Protein AF-A0A520SZK6-F1 (afdb_monomer)

pLDDT: mean 79.91, std 22.03, range [20.02, 98.0]

Sequence (153 aa):
MKFLLQLLLLSTLLAHAEISFNRDIDQASYGLIQDLKQRGLLDDTLVVWSGEFGRTTYCQGALTATNYGRDHHPRCFTAWMAGAGSQPGITYGATDEFGYNVTENPVHVRDFHATLLHQLGINHEKFTFKHQGLDQRLTGVEEAHVIHDILKS

Secondary structure (DSSP, 8-state):
----SS---SSS-SSS------HHHHHHHHHHHHHHHHTT-GGG--EEEE-SSEE-SS-SS--BTTB----EETT---EEEESTTBPTT----EE-TTS-SEEES---HHHHHHHHHHHTT--TTT-EEEETTEEEETT-SS-----GGGB--

Mean predicted aligned error: 8.75 Å

Structure (mmCIF, N/CA/C/O backbone):
data_AF-A0A520SZK6-F1
#
_entry.id   AF-A0A520SZK6-F1
#
loop_
_atom_site.group_PDB
_atom_site.id
_atom_site.type_symbol
_atom_site.label_atom_id
_atom_site.label_alt_id
_atom_site.label_comp_id
_atom_site.label_asym_id
_atom_site.label_entity_id
_atom_site.label_seq_id
_atom_site.pdbx_PDB_ins_code
_atom_site.Cartn_x
_atom_site.Cartn_y
_atom_site.Cartn_z
_atom_site.occupancy
_atom_site.B_iso_or_equiv
_atom_site.auth_seq_id
_atom_site.auth_comp_id
_atom_site.auth_asym_id
_atom_site.auth_atom_id
_atom_site.pdbx_PDB_model_num
ATOM 1 N N . MET A 1 1 ? -2.834 -23.420 7.084 1.00 25.41 1 MET A N 1
ATOM 2 C CA . MET A 1 1 ? -2.345 -22.029 7.156 1.00 25.41 1 MET A CA 1
ATOM 3 C C . MET A 1 1 ? -1.577 -21.756 5.864 1.00 25.41 1 MET A C 1
ATOM 5 O O . MET A 1 1 ? -0.452 -22.215 5.738 1.00 25.41 1 MET A O 1
ATOM 9 N N . LYS A 1 2 ? -2.241 -21.180 4.853 1.00 20.02 2 LYS A N 1
ATOM 10 C CA . LYS A 1 2 ? -1.671 -20.873 3.530 1.00 20.02 2 LYS A CA 1
ATOM 11 C C . LYS A 1 2 ? -1.610 -19.349 3.417 1.00 20.02 2 LYS A C 1
ATOM 13 O O . LYS A 1 2 ? -2.647 -18.701 3.479 1.00 20.02 2 LYS A O 1
ATOM 18 N N . PHE A 1 3 ? -0.397 -18.813 3.359 1.00 26.83 3 PHE A N 1
ATOM 19 C CA . PHE A 1 3 ? -0.105 -17.414 3.064 1.00 26.83 3 PHE A CA 1
ATOM 20 C C . PHE A 1 3 ? 0.111 -17.297 1.550 1.00 26.83 3 PHE A C 1
ATOM 22 O O . PHE A 1 3 ? 0.863 -18.093 0.996 1.00 26.83 3 PHE A O 1
ATOM 29 N N . LEU A 1 4 ? -0.544 -16.343 0.890 1.00 25.83 4 LEU A N 1
ATOM 30 C CA . LEU A 1 4 ? -0.289 -15.989 -0.513 1.00 25.83 4 LEU A CA 1
ATOM 31 C C . LEU A 1 4 ? -0.576 -14.505 -0.837 1.00 25.83 4 LEU A C 1
ATOM 33 O O . LEU A 1 4 ? -1.296 -14.215 -1.778 1.00 25.83 4 LEU A O 1
ATOM 37 N N . LEU A 1 5 ? -0.070 -13.551 -0.044 1.00 26.36 5 LEU A N 1
ATOM 38 C CA . LEU A 1 5 ? 0.003 -12.152 -0.480 1.00 26.36 5 LEU A CA 1
ATOM 39 C C . LEU A 1 5 ? 1.376 -12.030 -1.105 1.00 26.36 5 LEU A C 1
ATOM 41 O O . LEU A 1 5 ? 2.322 -12.224 -0.351 1.00 26.36 5 LEU A O 1
ATOM 45 N N . GLN A 1 6 ? 1.453 -11.900 -2.437 1.00 28.86 6 GLN A N 1
ATOM 46 C CA . GLN A 1 6 ? 2.644 -12.128 -3.274 1.00 28.86 6 GLN A CA 1
ATOM 47 C C . GLN A 1 6 ? 3.973 -11.939 -2.532 1.00 28.86 6 GLN A C 1
ATOM 49 O O . GLN A 1 6 ? 4.611 -10.893 -2.559 1.00 28.86 6 GLN A O 1
ATOM 54 N N . LEU A 1 7 ? 4.383 -13.019 -1.875 1.00 29.97 7 LEU A N 1
ATOM 55 C CA . LEU A 1 7 ? 5.737 -13.272 -1.462 1.00 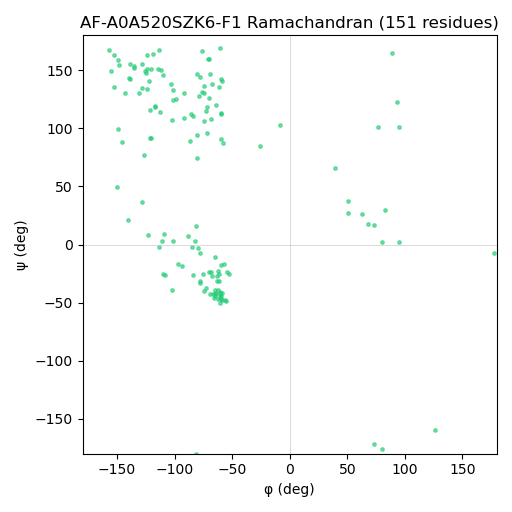29.97 7 LEU A CA 1
ATOM 56 C C . LEU A 1 7 ? 6.210 -14.273 -2.507 1.00 29.97 7 LEU A C 1
ATOM 58 O O . LEU A 1 7 ? 5.761 -15.422 -2.538 1.00 29.97 7 LEU A O 1
ATOM 62 N N . LEU A 1 8 ? 7.069 -13.817 -3.411 1.00 27.72 8 LEU A N 1
ATOM 63 C CA . LEU A 1 8 ? 7.980 -14.694 -4.133 1.00 27.72 8 LEU A CA 1
ATOM 64 C C . LEU A 1 8 ? 8.830 -15.418 -3.076 1.00 27.72 8 LEU A C 1
ATOM 66 O O . LEU A 1 8 ? 9.892 -14.944 -2.688 1.00 27.72 8 LEU A O 1
ATOM 70 N N . LEU A 1 9 ? 8.349 -16.549 -2.555 1.00 27.91 9 LEU A N 1
ATOM 71 C CA . LEU A 1 9 ? 9.152 -17.421 -1.707 1.00 27.91 9 LEU A CA 1
ATOM 72 C C . LEU A 1 9 ? 9.987 -18.338 -2.596 1.00 27.91 9 LEU A C 1
ATOM 74 O O . LEU A 1 9 ? 9.477 -19.240 -3.259 1.00 27.91 9 LEU A O 1
ATOM 78 N N . LEU A 1 10 ? 11.290 -18.065 -2.568 1.00 31.70 10 LEU A N 1
ATOM 79 C CA . LEU A 1 10 ? 12.394 -19.009 -2.710 1.00 31.70 10 LEU A CA 1
ATOM 80 C C . LEU A 1 10 ? 11.956 -20.490 -2.695 1.00 31.70 10 LEU A C 1
ATOM 82 O O . LEU A 1 10 ? 11.715 -21.063 -1.635 1.00 31.70 10 LEU A O 1
ATOM 86 N N . SER A 1 11 ? 11.907 -21.122 -3.870 1.00 27.62 11 SER A N 1
ATOM 87 C CA . SER A 1 11 ? 12.454 -22.479 -4.109 1.00 27.62 11 SER A CA 1
ATOM 88 C C . SER A 1 11 ? 12.211 -23.015 -5.527 1.00 27.62 11 SER A C 1
ATOM 90 O O . SER A 1 11 ? 12.803 -24.034 -5.871 1.00 27.62 11 SER A O 1
ATOM 92 N N . THR A 1 12 ? 11.436 -22.344 -6.389 1.00 24.59 12 THR A N 1
ATOM 93 C CA . THR A 1 12 ? 11.157 -22.855 -7.753 1.00 24.59 12 THR A CA 1
ATOM 94 C C . THR A 1 12 ? 11.526 -21.946 -8.925 1.00 24.59 12 THR A C 1
ATOM 96 O O . THR A 1 12 ? 11.274 -22.326 -10.063 1.00 24.59 12 THR A O 1
ATOM 99 N N . LEU A 1 13 ? 12.213 -20.821 -8.719 1.00 27.66 13 LEU A N 1
ATOM 100 C CA . LEU A 1 13 ? 12.815 -20.069 -9.828 1.00 27.66 13 LEU A CA 1
ATOM 101 C C . LEU A 1 13 ? 14.302 -19.810 -9.581 1.00 27.66 13 LEU A C 1
ATOM 103 O O . LEU A 1 13 ? 14.738 -18.713 -9.260 1.00 27.66 13 LEU A O 1
ATOM 107 N N . LEU A 1 14 ? 15.086 -20.864 -9.799 1.00 26.61 14 LEU A N 1
ATOM 108 C CA . LEU A 1 14 ? 16.478 -20.757 -10.249 1.00 26.61 14 LEU A CA 1
ATOM 109 C C . LEU A 1 14 ? 16.569 -20.539 -11.771 1.00 26.61 14 LEU A C 1
ATOM 111 O O . LEU A 1 14 ? 17.621 -20.740 -12.367 1.00 26.61 14 LEU A O 1
ATOM 115 N N . ALA A 1 15 ? 15.476 -20.158 -12.430 1.00 26.00 15 ALA A N 1
ATOM 116 C CA . ALA A 1 15 ? 15.440 -20.099 -13.876 1.00 26.00 15 ALA A CA 1
ATOM 117 C C . ALA A 1 15 ? 14.475 -19.000 -14.342 1.00 26.00 15 ALA A C 1
ATOM 119 O O . ALA A 1 15 ? 13.277 -19.234 -14.459 1.00 26.00 15 ALA A O 1
ATOM 120 N N . HIS A 1 16 ? 15.072 -17.857 -14.690 1.00 24.50 16 HIS A N 1
ATOM 121 C CA . HIS A 1 16 ? 14.567 -16.801 -15.576 1.00 24.50 16 HIS A CA 1
ATOM 122 C C . HIS A 1 16 ? 13.816 -15.616 -14.933 1.00 24.50 16 HIS A C 1
ATOM 124 O O . HIS A 1 16 ? 12.772 -15.767 -14.312 1.00 24.50 16 HIS A O 1
ATOM 130 N N . ALA A 1 17 ? 14.377 -14.433 -15.217 1.00 26.27 17 ALA A N 1
ATOM 131 C CA . ALA A 1 17 ? 13.890 -13.064 -15.024 1.00 26.27 17 ALA A CA 1
ATOM 132 C C . ALA A 1 17 ? 13.940 -12.485 -13.594 1.00 26.27 17 ALA A C 1
ATOM 134 O O . ALA A 1 17 ? 13.104 -12.727 -12.730 1.00 26.27 17 ALA A O 1
ATOM 135 N N . GLU A 1 18 ? 14.967 -11.663 -13.388 1.00 29.83 18 GLU A N 1
ATOM 136 C CA . GLU A 1 18 ? 15.260 -10.872 -12.202 1.00 29.83 18 GLU A CA 1
ATOM 137 C C . GLU A 1 18 ? 14.235 -9.743 -11.992 1.00 29.83 18 GLU A C 1
ATOM 139 O O . GLU A 1 18 ? 14.287 -8.709 -12.651 1.00 29.83 18 GLU A O 1
ATOM 144 N N . ILE A 1 19 ? 13.365 -9.877 -10.992 1.00 36.41 19 ILE A N 1
ATOM 145 C CA . ILE A 1 19 ? 12.938 -8.728 -10.185 1.00 36.41 19 ILE A CA 1
ATOM 146 C C . ILE A 1 19 ? 13.339 -9.064 -8.755 1.00 36.41 19 ILE A C 1
ATOM 148 O O . ILE A 1 19 ? 12.638 -9.756 -8.019 1.00 36.41 19 ILE A O 1
ATOM 152 N N . SER A 1 20 ? 14.548 -8.634 -8.398 1.00 33.62 20 SER A N 1
ATOM 153 C CA . SER A 1 20 ? 15.092 -8.708 -7.046 1.00 33.62 20 SER A CA 1
ATOM 154 C C . SER A 1 20 ? 14.191 -7.920 -6.088 1.00 33.62 20 SER A C 1
ATOM 156 O O . SER A 1 20 ? 14.423 -6.732 -5.857 1.00 33.62 20 SER A O 1
ATOM 158 N N . PHE A 1 21 ? 13.202 -8.578 -5.475 1.00 49.03 21 PHE A N 1
ATOM 159 C CA . PHE A 1 21 ? 12.729 -8.138 -4.165 1.00 49.03 21 PHE A CA 1
ATOM 160 C C . PHE A 1 21 ? 13.933 -8.204 -3.226 1.00 49.03 21 PHE A C 1
ATOM 162 O O . PHE A 1 21 ? 14.560 -9.243 -3.030 1.00 49.03 21 PHE A O 1
ATOM 169 N N . ASN A 1 22 ? 14.347 -7.018 -2.804 1.00 60.09 22 ASN A N 1
ATOM 170 C CA . ASN A 1 22 ? 15.651 -6.733 -2.243 1.00 60.09 22 ASN A CA 1
ATOM 171 C C . ASN A 1 22 ? 15.882 -7.575 -0.972 1.00 60.09 22 ASN A C 1
ATOM 173 O O . ASN A 1 22 ? 15.208 -7.381 0.040 1.00 60.09 22 ASN A O 1
ATOM 177 N N . ARG A 1 23 ? 16.823 -8.531 -1.030 1.00 64.75 23 ARG A N 1
ATOM 178 C CA . ARG A 1 23 ? 17.150 -9.438 0.090 1.00 64.75 23 ARG A CA 1
ATOM 179 C C . ARG A 1 23 ? 17.446 -8.692 1.393 1.00 64.75 23 ARG A C 1
ATOM 181 O O . ARG A 1 23 ? 17.232 -9.250 2.465 1.00 64.75 23 ARG A O 1
ATOM 188 N N . ASP A 1 24 ? 17.885 -7.442 1.290 1.00 74.25 24 ASP A N 1
ATOM 189 C CA . ASP A 1 24 ? 18.279 -6.612 2.423 1.00 74.25 24 ASP A CA 1
ATOM 190 C C . ASP A 1 24 ? 17.093 -6.182 3.301 1.00 74.25 24 ASP A C 1
ATOM 192 O O . ASP A 1 24 ? 17.282 -5.886 4.479 1.00 74.25 24 ASP A O 1
ATOM 196 N N . ILE A 1 25 ? 15.870 -6.149 2.757 1.00 79.25 25 ILE A N 1
ATOM 197 C CA . ILE A 1 25 ? 14.675 -5.699 3.495 1.00 79.25 25 ILE A CA 1
ATOM 198 C C . ILE A 1 25 ? 13.716 -6.836 3.847 1.00 79.25 25 ILE A C 1
ATOM 200 O O . ILE A 1 25 ? 13.007 -6.737 4.845 1.00 79.25 25 ILE A O 1
ATOM 204 N N . ASP A 1 26 ? 13.713 -7.922 3.069 1.00 81.25 26 ASP A N 1
ATOM 205 C CA . ASP A 1 26 ? 12.720 -8.999 3.182 1.00 81.25 26 ASP A CA 1
ATOM 206 C C . ASP A 1 26 ? 12.723 -9.647 4.577 1.00 81.25 26 ASP A C 1
ATOM 208 O O . ASP A 1 26 ? 11.689 -9.740 5.242 1.00 81.25 26 ASP A O 1
ATOM 212 N N . GLN A 1 27 ? 13.911 -9.992 5.085 1.00 85.69 27 GLN A N 1
ATOM 213 C CA . GLN A 1 27 ? 14.050 -10.617 6.404 1.00 85.69 27 GLN A CA 1
ATOM 214 C C . GLN A 1 27 ? 13.627 -9.686 7.545 1.00 85.69 27 GLN A C 1
ATOM 216 O O . GLN A 1 27 ? 12.987 -10.131 8.499 1.00 85.69 27 GLN A O 1
ATOM 221 N N . ALA A 1 28 ? 13.956 -8.394 7.450 1.00 88.00 28 ALA A N 1
ATOM 222 C CA . ALA A 1 28 ? 13.593 -7.411 8.467 1.00 88.00 28 ALA A CA 1
ATOM 223 C C . ALA A 1 28 ? 12.078 -7.156 8.481 1.00 88.00 28 ALA A C 1
ATOM 225 O O . ALA A 1 28 ? 11.464 -7.125 9.550 1.00 88.00 28 ALA A O 1
ATOM 226 N N . S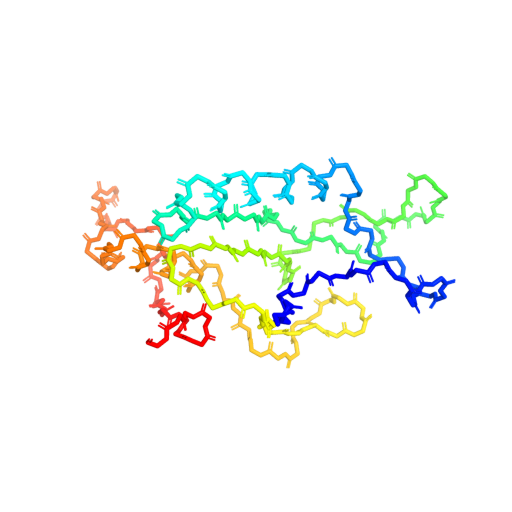ER A 1 29 ? 11.460 -7.040 7.302 1.00 87.94 29 SER A N 1
ATOM 227 C CA . SER A 1 29 ? 10.007 -6.927 7.160 1.00 87.94 29 SER A CA 1
ATOM 228 C C . SER A 1 29 ? 9.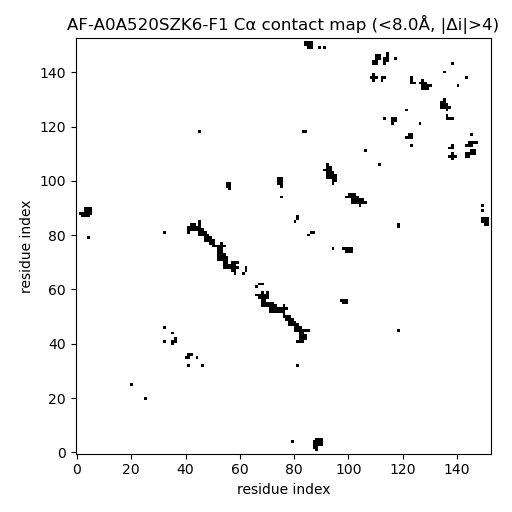289 -8.153 7.721 1.00 87.94 29 SER A C 1
ATOM 230 O O . SER A 1 29 ? 8.342 -8.004 8.494 1.00 87.94 29 SER A O 1
ATOM 232 N N . TYR A 1 30 ? 9.766 -9.359 7.404 1.00 87.81 30 TYR A N 1
ATOM 233 C CA . TYR A 1 30 ? 9.222 -10.589 7.975 1.00 87.81 30 TYR A CA 1
ATOM 234 C C . TYR A 1 30 ? 9.336 -10.604 9.505 1.00 87.81 30 TYR A C 1
ATOM 236 O O . TYR A 1 30 ? 8.347 -10.891 10.182 1.00 87.81 30 TYR A O 1
ATOM 244 N N . GLY A 1 31 ? 10.507 -10.248 10.046 1.00 91.31 31 GLY A N 1
ATOM 245 C CA . GLY A 1 31 ? 10.745 -10.158 11.488 1.00 91.31 31 GLY A CA 1
ATOM 246 C C . GLY A 1 31 ? 9.750 -9.232 12.188 1.00 91.31 31 GLY A C 1
ATOM 247 O O . GLY A 1 31 ? 9.093 -9.656 13.135 1.00 91.31 31 GLY A O 1
ATOM 248 N N . LEU A 1 32 ? 9.543 -8.020 11.659 1.00 93.12 32 LEU A N 1
ATOM 249 C CA . LEU A 1 32 ? 8.565 -7.066 12.196 1.00 93.12 32 LEU A CA 1
ATOM 250 C C . LEU A 1 32 ? 7.147 -7.656 12.251 1.00 93.12 32 LEU A C 1
ATOM 252 O O . LEU A 1 32 ? 6.472 -7.562 13.277 1.00 93.12 32 LEU A O 1
ATOM 256 N N . ILE A 1 33 ? 6.694 -8.283 11.162 1.00 93.00 33 ILE A N 1
ATOM 257 C CA . ILE A 1 33 ? 5.358 -8.891 11.106 1.00 93.00 33 ILE A CA 1
ATOM 258 C C . ILE A 1 33 ? 5.231 -10.041 12.108 1.00 93.00 33 ILE A C 1
ATOM 260 O O . ILE A 1 33 ? 4.206 -10.148 12.789 1.00 93.00 33 ILE A O 1
ATOM 264 N N . GLN A 1 34 ? 6.252 -10.896 12.224 1.00 94.25 34 GLN A N 1
ATOM 265 C CA . GLN A 1 34 ? 6.226 -11.991 13.195 1.00 94.25 34 GLN A CA 1
ATOM 266 C C . GLN A 1 34 ? 6.219 -11.475 14.633 1.00 94.25 34 GLN A C 1
ATOM 268 O O . GLN A 1 34 ? 5.440 -11.982 15.438 1.00 94.25 34 GLN A O 1
ATOM 273 N N . ASP A 1 35 ? 7.009 -10.454 14.948 1.00 97.75 35 ASP A N 1
ATOM 274 C CA . ASP A 1 35 ? 7.074 -9.880 16.292 1.00 97.75 35 ASP A CA 1
ATOM 275 C C . ASP A 1 35 ? 5.743 -9.239 16.697 1.00 97.75 35 ASP A C 1
ATOM 277 O O . ASP A 1 35 ? 5.247 -9.478 17.803 1.00 97.75 35 ASP A O 1
ATOM 281 N N . LEU A 1 36 ? 5.115 -8.478 15.793 1.00 97.00 36 LEU A N 1
ATOM 282 C CA . LEU A 1 36 ? 3.779 -7.917 16.016 1.00 97.00 36 LEU A CA 1
ATOM 283 C C . LEU A 1 36 ? 2.743 -9.022 16.230 1.00 97.00 36 LEU A C 1
ATOM 285 O O . LEU A 1 36 ? 1.913 -8.926 17.136 1.00 97.00 36 LEU A O 1
ATOM 289 N N . LYS A 1 37 ? 2.807 -10.097 15.438 1.00 94.25 37 LYS A N 1
ATOM 290 C CA . LYS A 1 37 ? 1.896 -11.237 15.571 1.00 94.25 37 LYS A CA 1
ATOM 291 C C . LYS A 1 37 ? 2.086 -11.974 16.896 1.00 94.25 37 LYS A C 1
ATOM 293 O O . LYS A 1 37 ? 1.102 -12.268 17.567 1.00 94.25 37 LYS A O 1
ATOM 298 N N . GLN A 1 38 ? 3.327 -12.257 17.287 1.00 97.88 38 GLN A N 1
ATOM 299 C CA . GLN A 1 38 ? 3.646 -12.944 18.545 1.00 97.88 38 GLN A CA 1
ATOM 300 C C . GLN A 1 38 ? 3.179 -12.151 19.769 1.00 97.88 38 GLN A C 1
ATOM 302 O O . GLN A 1 38 ? 2.795 -12.743 20.775 1.00 97.88 38 GLN A O 1
ATOM 307 N N . ARG A 1 39 ? 3.177 -10.818 19.674 1.00 98.00 39 ARG A N 1
ATOM 308 C CA . ARG A 1 39 ? 2.703 -9.914 20.729 1.00 98.00 39 ARG A CA 1
ATOM 309 C C . ARG A 1 39 ? 1.190 -9.671 20.698 1.00 98.00 39 ARG A C 1
ATOM 311 O O . ARG A 1 39 ? 0.699 -8.939 21.548 1.00 98.00 39 ARG A O 1
ATOM 318 N N . GLY A 1 40 ? 0.466 -10.242 19.732 1.00 97.19 40 GLY A N 1
ATOM 319 C CA . GLY A 1 40 ? -0.966 -9.994 19.542 1.00 97.19 40 GLY A CA 1
ATOM 320 C C . GLY A 1 40 ? -1.297 -8.573 19.071 1.00 97.19 40 GLY A C 1
ATOM 321 O O . GLY A 1 40 ? -2.432 -8.146 19.205 1.00 97.19 40 GLY A O 1
ATOM 322 N N . LEU A 1 41 ? -0.318 -7.834 18.537 1.00 97.94 41 LEU A N 1
ATOM 323 C CA . LEU A 1 41 ? -0.474 -6.438 18.107 1.00 97.94 41 LEU A CA 1
ATOM 324 C C . LEU A 1 41 ? -0.819 -6.300 16.623 1.00 97.94 41 LEU A C 1
ATOM 326 O O . LEU A 1 41 ? -1.275 -5.243 16.194 1.00 97.94 41 LEU A O 1
ATOM 330 N N . LEU A 1 42 ? -0.575 -7.341 15.822 1.00 94.94 42 LEU A N 1
ATOM 331 C CA . LEU A 1 42 ? -0.777 -7.279 14.373 1.00 94.94 42 LEU A CA 1
ATOM 332 C C . LEU A 1 42 ? -2.247 -7.046 13.990 1.00 94.94 42 LEU A C 1
ATOM 334 O O . LEU A 1 42 ? -2.514 -6.404 12.978 1.00 94.94 42 LEU A O 1
ATOM 338 N N . ASP A 1 43 ? -3.196 -7.536 14.788 1.00 93.88 43 ASP A N 1
ATOM 339 C CA . ASP A 1 43 ? -4.621 -7.366 14.490 1.00 93.88 43 ASP A CA 1
ATOM 340 C C . ASP A 1 43 ? -5.080 -5.903 14.613 1.00 93.88 43 ASP A C 1
ATOM 342 O O . ASP A 1 43 ? -5.997 -5.519 13.897 1.00 93.88 43 ASP A O 1
ATOM 346 N N . ASP A 1 44 ? -4.367 -5.076 15.388 1.00 95.69 44 ASP A N 1
ATOM 347 C CA . ASP A 1 44 ? -4.656 -3.645 15.585 1.00 95.69 44 ASP A CA 1
ATOM 348 C C . ASP A 1 44 ? -3.603 -2.721 14.940 1.00 95.69 44 ASP A C 1
ATOM 350 O O . ASP A 1 44 ? -3.665 -1.498 15.069 1.00 95.69 44 ASP A O 1
ATOM 354 N N . THR A 1 45 ? -2.609 -3.286 14.247 1.00 96.69 45 THR A N 1
ATOM 355 C CA . THR A 1 45 ? -1.521 -2.530 13.609 1.00 96.69 45 THR A CA 1
ATOM 356 C C . THR A 1 45 ? -1.561 -2.720 12.102 1.00 96.69 45 THR A C 1
ATOM 358 O O . THR A 1 45 ? -1.359 -3.830 11.612 1.00 96.69 45 THR A O 1
ATOM 361 N N . LEU A 1 46 ? -1.753 -1.629 11.357 1.00 96.06 46 LEU A N 1
ATOM 362 C CA . LEU A 1 46 ? -1.612 -1.636 9.904 1.00 96.06 46 LEU A CA 1
ATOM 363 C C . LEU A 1 46 ? -0.145 -1.408 9.536 1.00 96.06 46 LEU A C 1
ATOM 365 O O . LEU A 1 46 ? 0.396 -0.322 9.747 1.00 96.06 46 LEU A O 1
ATOM 369 N N . VAL A 1 47 ? 0.499 -2.424 8.970 1.00 95.00 47 VAL A N 1
ATOM 370 C CA . VAL A 1 47 ? 1.850 -2.309 8.414 1.00 95.00 47 VAL A CA 1
ATOM 371 C C . VAL A 1 47 ? 1.732 -2.124 6.914 1.00 95.00 47 VAL A C 1
ATOM 373 O O . VAL A 1 47 ? 1.114 -2.946 6.246 1.00 95.00 47 VAL A O 1
ATOM 376 N N . VAL A 1 48 ? 2.336 -1.060 6.390 1.00 92.56 48 VAL A N 1
ATOM 377 C CA . VAL A 1 48 ? 2.359 -0.747 4.959 1.00 92.56 48 VAL A CA 1
ATOM 378 C C . VAL A 1 48 ? 3.802 -0.615 4.513 1.00 92.56 48 VAL A C 1
ATOM 380 O O . VAL A 1 48 ? 4.600 0.072 5.154 1.00 92.56 48 VAL A O 1
ATOM 383 N N . TRP A 1 49 ? 4.126 -1.241 3.391 1.00 89.38 49 TRP A N 1
ATOM 384 C CA . TRP A 1 49 ? 5.410 -1.090 2.731 1.00 89.38 49 TRP A CA 1
ATOM 385 C C . TRP A 1 49 ? 5.189 -0.808 1.251 1.00 89.38 49 TRP A C 1
ATOM 387 O O . TRP A 1 49 ? 4.433 -1.505 0.577 1.00 89.38 49 TRP A O 1
ATOM 397 N N . SER A 1 50 ? 5.846 0.226 0.738 1.00 83.69 50 SER A N 1
ATOM 398 C CA . SER A 1 50 ? 5.716 0.648 -0.652 1.00 83.69 50 SER A CA 1
ATOM 399 C C . SER A 1 50 ? 6.963 1.400 -1.092 1.00 83.69 50 SER A C 1
ATOM 401 O O . SER A 1 50 ? 7.583 2.106 -0.295 1.00 83.69 50 SER A O 1
ATOM 403 N N . GLY A 1 51 ? 7.291 1.298 -2.378 1.00 77.31 51 GLY A N 1
ATOM 404 C CA . GLY A 1 51 ? 8.115 2.306 -3.042 1.00 77.31 51 GLY A CA 1
ATOM 405 C C . GLY A 1 51 ? 7.305 3.569 -3.357 1.00 77.31 51 GLY A C 1
ATOM 406 O O . GLY A 1 51 ? 6.077 3.557 -3.301 1.00 77.31 51 GLY A O 1
ATOM 407 N N . GLU A 1 52 ? 7.992 4.653 -3.711 1.00 78.19 52 GLU A N 1
ATOM 408 C CA . GLU A 1 52 ? 7.358 5.887 -4.209 1.00 78.19 52 GLU A CA 1
ATOM 409 C C . GLU A 1 52 ? 6.922 5.752 -5.681 1.00 78.19 52 GLU A C 1
ATOM 411 O O . GLU A 1 52 ? 5.932 6.331 -6.116 1.00 78.19 52 GLU A O 1
ATOM 416 N N . PHE A 1 53 ? 7.669 4.961 -6.450 1.00 81.31 53 PHE A N 1
ATOM 417 C CA . PHE A 1 53 ? 7.464 4.694 -7.872 1.00 81.31 53 PHE A CA 1
ATOM 418 C C . PHE A 1 53 ? 8.135 3.364 -8.237 1.00 81.31 53 PHE A C 1
ATOM 420 O O . PHE A 1 53 ? 8.946 2.817 -7.481 1.00 81.31 53 PHE A O 1
ATOM 427 N N . GLY A 1 54 ? 7.823 2.854 -9.424 1.00 80.75 54 GLY A N 1
ATOM 428 C CA . GLY A 1 54 ? 8.436 1.654 -9.974 1.00 80.75 54 GLY A CA 1
ATOM 429 C C . GLY A 1 54 ? 9.787 1.951 -10.606 1.00 80.75 54 GLY A C 1
ATOM 430 O O . GLY A 1 54 ? 10.248 3.097 -10.659 1.00 80.75 54 GLY A O 1
ATOM 431 N N . ARG A 1 55 ? 10.416 0.904 -11.137 1.00 81.38 55 ARG A N 1
ATOM 432 C CA . ARG A 1 55 ? 11.649 1.005 -11.920 1.00 81.38 55 ARG A CA 1
ATOM 433 C C . ARG A 1 55 ? 11.435 0.411 -13.303 1.00 81.38 55 ARG A C 1
ATOM 435 O O . ARG A 1 55 ? 10.739 -0.589 -13.439 1.00 81.38 55 ARG A O 1
ATOM 442 N N . THR A 1 56 ? 12.000 1.051 -14.320 1.00 79.19 56 THR A N 1
ATOM 443 C CA . THR A 1 56 ? 11.932 0.551 -15.696 1.00 79.19 56 THR A CA 1
ATOM 444 C C . THR A 1 56 ? 12.769 -0.716 -15.854 1.00 79.19 56 THR A C 1
ATOM 446 O O . THR A 1 56 ? 13.839 -0.840 -15.265 1.00 79.19 56 THR A O 1
ATOM 449 N N . THR A 1 57 ? 12.318 -1.624 -16.718 1.00 76.75 57 THR A N 1
ATOM 450 C CA . THR A 1 57 ? 13.080 -2.813 -17.147 1.00 76.75 57 THR A CA 1
ATOM 451 C C . THR A 1 57 ? 14.123 -2.509 -18.227 1.00 76.75 57 THR A C 1
ATOM 453 O O . THR A 1 57 ? 14.889 -3.381 -18.625 1.00 76.75 57 THR A O 1
ATOM 456 N N . TYR A 1 58 ? 14.184 -1.259 -18.690 1.00 75.06 58 TYR A N 1
ATOM 457 C CA . TYR A 1 58 ? 15.197 -0.734 -19.603 1.00 75.06 58 TYR A CA 1
ATOM 458 C C . TYR A 1 58 ? 15.979 0.411 -18.954 1.00 75.06 58 TYR A C 1
ATOM 460 O O . TYR A 1 58 ? 15.536 1.005 -17.968 1.00 75.06 58 TYR A O 1
ATOM 468 N N . CYS A 1 59 ? 17.130 0.756 -19.530 1.00 75.81 59 CYS A N 1
ATOM 469 C CA . CYS A 1 59 ? 17.925 1.912 -19.125 1.00 75.81 59 CYS A CA 1
ATOM 470 C C . CYS A 1 59 ? 17.911 3.016 -20.180 1.00 75.81 59 CYS A C 1
ATOM 472 O O . CYS A 1 59 ? 17.973 2.750 -21.384 1.00 75.81 59 CYS A O 1
ATOM 474 N N . GLN A 1 60 ? 17.941 4.267 -19.731 1.00 69.00 60 GLN A N 1
ATOM 475 C CA . GLN A 1 60 ? 18.410 5.370 -20.559 1.00 69.00 60 GLN A CA 1
ATOM 476 C C . GLN A 1 60 ? 19.936 5.266 -20.727 1.00 69.00 60 GLN A C 1
ATOM 478 O O . GLN A 1 60 ? 20.707 5.693 -19.871 1.00 69.00 60 GLN A O 1
ATOM 483 N N . GLY A 1 61 ? 20.385 4.658 -21.828 1.00 75.88 61 GLY A N 1
ATOM 484 C CA . GLY A 1 61 ? 21.805 4.538 -22.177 1.00 75.88 61 GLY A CA 1
ATOM 485 C C . GLY A 1 61 ? 22.251 3.103 -22.451 1.00 75.88 61 GLY A C 1
ATOM 486 O O . GLY A 1 61 ? 21.441 2.241 -22.779 1.00 75.88 61 GLY A O 1
ATOM 487 N N . ALA A 1 62 ? 23.559 2.858 -22.361 1.00 76.06 62 ALA A N 1
ATOM 488 C CA . ALA A 1 62 ? 24.124 1.532 -22.581 1.00 76.06 62 ALA A CA 1
ATOM 489 C C . ALA A 1 62 ? 23.933 0.642 -21.345 1.00 76.06 62 ALA A C 1
ATOM 491 O O . ALA A 1 62 ? 24.349 1.010 -20.244 1.00 76.06 62 ALA A O 1
ATOM 492 N N . LEU A 1 63 ? 23.362 -0.545 -21.556 1.00 76.31 63 LEU A N 1
ATOM 493 C CA . LEU A 1 63 ? 23.307 -1.612 -20.560 1.00 76.31 63 LEU A CA 1
ATOM 494 C C . LEU A 1 63 ? 24.731 -2.073 -20.239 1.00 76.31 63 LEU A C 1
ATOM 496 O O . LEU A 1 63 ? 25.453 -2.554 -21.116 1.00 76.31 63 LEU A O 1
ATOM 500 N N . THR A 1 64 ? 25.131 -1.953 -18.978 1.00 79.12 64 THR A N 1
ATOM 501 C CA . THR A 1 64 ? 26.368 -2.555 -18.467 1.00 79.12 64 THR A CA 1
ATOM 502 C C . THR A 1 64 ? 26.049 -3.451 -17.276 1.00 79.12 64 THR A C 1
ATOM 504 O O . THR A 1 64 ? 25.008 -3.305 -16.639 1.00 79.12 64 THR A O 1
ATOM 507 N N . ALA A 1 65 ? 26.975 -4.343 -16.911 1.00 76.75 65 ALA A N 1
ATOM 508 C CA . ALA A 1 65 ? 26.835 -5.197 -15.726 1.00 76.75 65 ALA A CA 1
ATOM 509 C C . ALA A 1 65 ? 26.636 -4.407 -14.414 1.00 76.75 65 ALA A C 1
ATOM 511 O O . ALA A 1 65 ? 26.202 -4.965 -13.412 1.00 76.75 65 ALA A O 1
ATOM 512 N N . THR A 1 66 ? 26.950 -3.108 -14.408 1.00 73.69 66 THR A N 1
ATOM 513 C CA . THR A 1 66 ? 26.801 -2.211 -13.255 1.00 73.69 66 THR A CA 1
ATOM 514 C C . THR A 1 66 ? 25.745 -1.121 -13.467 1.00 73.69 66 THR A C 1
ATOM 516 O O . THR A 1 66 ? 25.483 -0.346 -12.546 1.00 73.69 66 THR A O 1
ATOM 519 N N . ASN A 1 67 ? 25.119 -1.053 -14.648 1.00 67.50 67 ASN A N 1
ATOM 520 C CA . ASN A 1 67 ? 24.121 -0.050 -15.011 1.00 67.50 67 ASN A CA 1
ATOM 521 C C . ASN A 1 67 ? 23.044 -0.657 -15.930 1.00 67.50 67 ASN A C 1
ATOM 523 O O . ASN A 1 67 ? 23.179 -0.639 -17.152 1.00 67.50 67 ASN A O 1
ATOM 527 N N . TYR A 1 68 ? 21.991 -1.220 -15.331 1.00 66.69 68 TYR A N 1
ATOM 528 C CA . TYR A 1 68 ? 21.027 -2.097 -16.016 1.00 66.69 68 TYR A CA 1
ATOM 529 C C . TYR A 1 68 ? 19.543 -1.714 -15.836 1.00 66.69 68 TYR A C 1
ATOM 531 O O . TYR A 1 68 ? 18.677 -2.574 -15.788 1.00 66.69 68 TYR A O 1
ATOM 539 N N . GLY A 1 69 ? 19.225 -0.416 -15.789 1.00 64.50 69 GLY A N 1
ATOM 540 C CA . GLY A 1 69 ? 17.835 0.068 -15.733 1.00 64.50 69 GLY A CA 1
ATOM 541 C C . GLY A 1 69 ? 17.371 0.327 -14.303 1.00 64.50 69 GLY A C 1
ATOM 542 O O . GLY A 1 69 ? 17.072 -0.582 -13.537 1.00 64.50 69 GLY A O 1
ATOM 543 N N . ARG A 1 70 ? 17.369 1.608 -13.918 1.00 69.31 70 ARG A N 1
ATOM 544 C CA . ARG A 1 70 ? 16.873 2.101 -12.620 1.00 69.31 70 ARG A CA 1
ATOM 545 C C . ARG A 1 70 ? 16.121 3.425 -12.765 1.00 69.31 70 ARG A C 1
ATOM 547 O O . ARG A 1 70 ? 15.971 4.159 -11.786 1.00 69.31 70 ARG A O 1
ATOM 554 N N . ASP A 1 71 ? 15.644 3.735 -13.965 1.00 78.31 71 ASP A N 1
ATOM 555 C CA . ASP A 1 71 ? 14.897 4.968 -14.183 1.00 78.31 71 ASP A CA 1
ATOM 556 C C . ASP A 1 71 ? 13.531 4.897 -13.495 1.00 78.3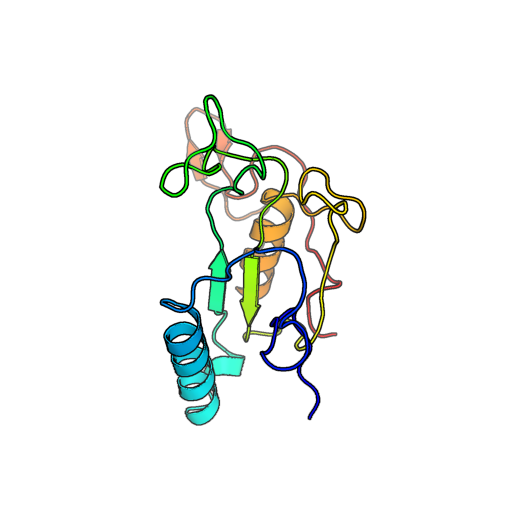1 71 ASP A C 1
ATOM 558 O O . ASP A 1 71 ? 13.039 3.831 -13.116 1.00 78.31 71 ASP A O 1
ATOM 562 N N . HIS A 1 72 ? 12.948 6.067 -13.255 1.00 82.06 72 HIS A N 1
ATOM 563 C CA . HIS A 1 72 ? 11.668 6.201 -12.572 1.00 82.06 72 HIS A CA 1
ATOM 564 C C . HIS A 1 72 ? 10.534 5.695 -13.468 1.00 82.06 72 HIS A C 1
ATOM 566 O O . HIS A 1 72 ? 10.378 6.168 -14.595 1.00 82.06 72 HIS A O 1
ATOM 572 N N . HIS A 1 73 ? 9.721 4.767 -12.958 1.00 82.75 73 HIS A N 1
ATOM 573 C CA . HIS A 1 73 ? 8.545 4.246 -13.658 1.00 82.75 73 HIS A CA 1
ATOM 574 C C . HIS A 1 73 ? 7.270 4.487 -12.840 1.00 82.75 73 HIS A C 1
ATOM 576 O O . HIS A 1 73 ? 6.909 3.669 -11.996 1.00 82.75 73 HIS A O 1
ATOM 582 N N . PRO A 1 74 ? 6.568 5.612 -13.049 1.00 80.56 74 PRO A N 1
ATOM 583 C CA . PRO A 1 74 ? 5.419 5.982 -12.220 1.00 80.56 74 PRO A CA 1
ATOM 584 C C . PRO A 1 74 ? 4.131 5.214 -12.558 1.00 80.56 74 PRO A C 1
ATOM 586 O O . PRO A 1 74 ? 3.138 5.369 -11.857 1.00 80.56 74 PRO A O 1
ATOM 589 N N . ARG A 1 75 ? 4.106 4.416 -13.637 1.00 82.25 75 ARG A N 1
ATOM 590 C CA . ARG A 1 75 ? 2.877 3.741 -14.096 1.00 82.25 75 ARG A CA 1
ATOM 591 C C . ARG A 1 75 ? 2.500 2.509 -13.290 1.00 82.25 75 ARG A C 1
ATOM 593 O O . ARG A 1 75 ? 1.315 2.222 -13.167 1.00 82.25 75 ARG A O 1
ATOM 600 N N . CYS A 1 76 ? 3.478 1.774 -12.781 1.00 84.00 76 CYS A N 1
ATOM 601 C CA . CYS A 1 76 ? 3.225 0.595 -11.970 1.00 84.00 76 CYS A CA 1
ATOM 602 C C . CYS A 1 76 ? 4.379 0.363 -11.003 1.00 84.00 76 CYS A C 1
ATOM 604 O O . CYS A 1 76 ? 5.553 0.478 -11.353 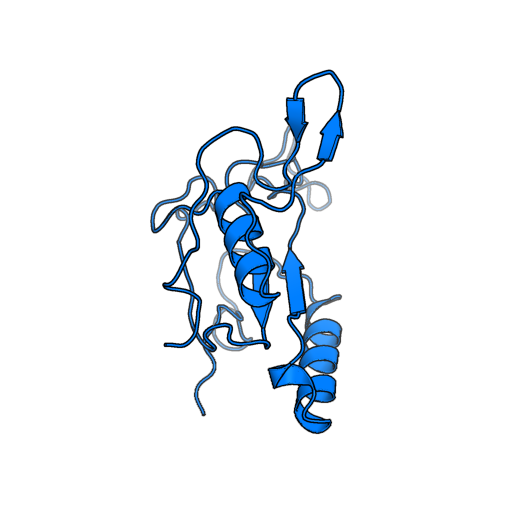1.00 84.00 76 CYS A O 1
ATOM 606 N N . PHE A 1 77 ? 4.016 0.055 -9.766 1.00 83.38 77 PHE A N 1
ATOM 607 C CA . PHE A 1 77 ? 4.922 -0.265 -8.677 1.00 83.38 77 PHE A CA 1
ATOM 608 C C . PHE A 1 77 ? 4.203 -1.177 -7.693 1.00 83.38 77 PHE A C 1
ATOM 610 O O . PHE A 1 77 ? 2.979 -1.292 -7.723 1.00 83.38 77 PHE A O 1
ATOM 617 N N . THR A 1 78 ? 4.970 -1.835 -6.832 1.00 83.56 78 THR A N 1
ATOM 618 C CA . THR A 1 78 ? 4.420 -2.763 -5.848 1.00 83.5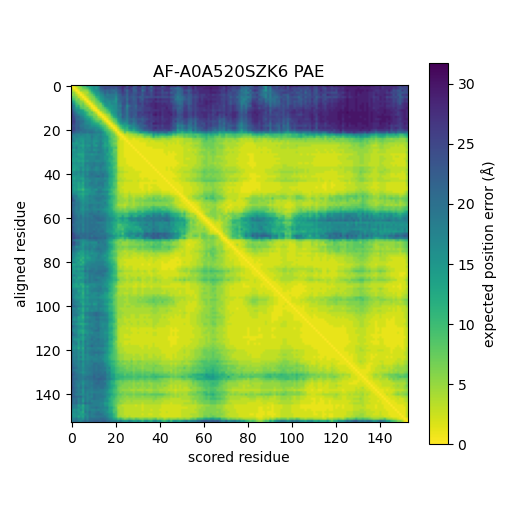6 78 THR A CA 1
ATOM 619 C C . THR A 1 78 ? 4.382 -2.128 -4.466 1.00 83.56 78 THR A C 1
ATOM 621 O O . THR A 1 78 ? 5.343 -1.491 -4.028 1.00 83.56 78 THR A O 1
ATOM 624 N N . ALA A 1 79 ? 3.278 -2.372 -3.772 1.00 88.62 79 ALA A N 1
ATOM 625 C CA . ALA A 1 79 ? 3.105 -2.141 -2.350 1.00 88.62 79 ALA A CA 1
ATOM 626 C C . ALA A 1 79 ? 2.562 -3.425 -1.708 1.00 88.62 79 ALA A C 1
ATOM 628 O O . ALA A 1 79 ? 1.921 -4.235 -2.380 1.00 88.62 79 ALA A O 1
ATOM 629 N N . TRP A 1 80 ? 2.793 -3.606 -0.412 1.00 89.25 80 TRP A N 1
ATOM 630 C CA . TRP A 1 80 ? 2.122 -4.629 0.382 1.00 89.25 80 TRP A CA 1
ATOM 631 C C . TRP A 1 80 ? 1.661 -4.046 1.714 1.00 89.25 80 TRP A C 1
ATOM 633 O O . TRP A 1 80 ? 2.229 -3.076 2.223 1.00 89.25 80 TRP A O 1
ATOM 643 N N . MET A 1 81 ? 0.617 -4.645 2.284 1.00 92.56 81 MET A N 1
ATOM 644 C CA . MET A 1 81 ? 0.153 -4.312 3.625 1.00 92.56 81 MET A CA 1
ATOM 645 C C . MET A 1 81 ? -0.239 -5.563 4.411 1.00 92.56 81 MET A C 1
ATOM 647 O O . MET A 1 81 ? -0.552 -6.600 3.824 1.00 92.56 81 MET A O 1
ATOM 651 N N . ALA A 1 82 ? -0.195 -5.471 5.738 1.00 93.75 82 ALA A N 1
ATOM 652 C CA . ALA A 1 82 ? -0.564 -6.548 6.650 1.00 93.75 82 ALA A CA 1
ATOM 653 C C . ALA A 1 82 ? -1.149 -5.999 7.959 1.00 93.75 82 ALA A C 1
ATOM 655 O O . ALA A 1 82 ? -0.809 -4.897 8.384 1.00 93.75 82 ALA A O 1
ATOM 656 N N . GLY A 1 83 ? -1.982 -6.807 8.622 1.00 94.12 83 GLY A N 1
ATOM 657 C CA . GLY A 1 83 ? -2.617 -6.453 9.895 1.00 94.12 83 GLY A CA 1
ATOM 658 C C . GLY A 1 83 ? -3.844 -5.549 9.749 1.00 94.12 83 GLY A C 1
ATOM 659 O O . GLY A 1 83 ? -4.304 -5.310 8.630 1.00 94.12 83 GLY A O 1
ATOM 660 N N . ALA A 1 84 ? -4.412 -5.121 10.878 1.00 93.75 84 ALA A N 1
ATOM 661 C CA . ALA A 1 84 ? -5.527 -4.164 10.980 1.00 93.75 84 ALA A CA 1
ATOM 662 C C . ALA A 1 84 ? -6.777 -4.432 10.118 1.00 93.75 84 ALA A C 1
ATOM 664 O O . ALA A 1 84 ? -7.496 -3.500 9.784 1.00 93.75 84 ALA A O 1
ATOM 665 N N . GLY A 1 85 ? -7.062 -5.691 9.769 1.00 90.19 85 GLY A N 1
ATOM 666 C CA . GLY A 1 85 ? -8.215 -6.042 8.925 1.00 90.19 85 GLY A CA 1
ATOM 667 C C . GLY A 1 85 ? -7.911 -6.178 7.429 1.00 90.19 85 GLY A C 1
ATOM 668 O O . GLY A 1 85 ? -8.809 -6.528 6.669 1.00 90.19 85 GLY A O 1
ATOM 669 N N . SER A 1 86 ? -6.654 -6.019 7.006 1.00 92.62 86 SER A N 1
ATOM 670 C CA . SER A 1 86 ? -6.216 -6.369 5.646 1.00 92.62 86 SER A CA 1
ATOM 671 C C . SER A 1 86 ? -6.436 -7.854 5.339 1.00 92.62 86 SER A C 1
ATOM 673 O O . SER A 1 86 ? -6.258 -8.727 6.203 1.00 92.62 86 SER A O 1
ATOM 675 N N . GLN A 1 87 ? -6.826 -8.159 4.100 1.00 90.81 87 GLN A N 1
ATOM 676 C CA . GLN A 1 87 ? -7.029 -9.534 3.665 1.00 90.81 87 GLN A CA 1
ATOM 677 C C . GLN A 1 87 ? -5.675 -10.248 3.529 1.00 90.81 87 GLN A C 1
ATOM 679 O O . GLN A 1 87 ? -4.839 -9.858 2.712 1.00 90.81 87 GLN A O 1
ATOM 684 N N . PRO A 1 88 ? -5.423 -11.317 4.307 1.00 86.88 88 PRO A N 1
ATOM 685 C CA . PRO A 1 88 ? -4.178 -12.041 4.198 1.00 86.88 88 PRO A CA 1
ATOM 686 C C . PRO A 1 88 ? -4.228 -12.941 2.973 1.00 86.88 88 PRO A C 1
ATOM 688 O O . PRO A 1 88 ? -5.228 -13.602 2.697 1.00 86.88 88 PRO A O 1
ATOM 691 N N . GLY A 1 89 ? -3.091 -13.080 2.312 1.00 82.38 89 GLY A N 1
ATOM 692 C CA . GLY A 1 89 ? -2.927 -14.173 1.379 1.00 82.38 89 GLY A CA 1
ATOM 693 C C . GLY A 1 89 ? -3.494 -13.943 -0.019 1.00 82.38 89 GLY A C 1
ATOM 694 O O . GLY A 1 89 ? -3.878 -14.928 -0.644 1.00 82.38 89 GLY A O 1
ATOM 695 N N . ILE A 1 90 ? -3.529 -12.695 -0.496 1.00 86.56 90 ILE A N 1
ATOM 696 C CA . ILE A 1 90 ? -3.989 -12.367 -1.851 1.00 86.56 90 ILE A CA 1
ATOM 697 C C . ILE A 1 90 ? -2.980 -11.545 -2.663 1.00 86.56 90 ILE A C 1
ATOM 699 O O . ILE A 1 90 ? -2.273 -10.690 -2.145 1.00 86.56 90 ILE A O 1
ATOM 703 N N . THR A 1 91 ? -2.976 -11.731 -3.973 1.00 85.81 91 THR A N 1
ATOM 704 C CA . THR A 1 91 ? -2.408 -10.755 -4.907 1.00 85.81 91 THR A CA 1
ATOM 705 C C . THR A 1 91 ? -3.552 -9.969 -5.518 1.00 85.81 91 THR A C 1
ATOM 707 O O . THR A 1 91 ? -4.523 -10.574 -5.967 1.00 85.81 91 THR A O 1
ATOM 710 N N . TYR A 1 92 ? -3.433 -8.643 -5.556 1.00 89.69 92 TYR A N 1
ATOM 711 C CA . TYR A 1 92 ? -4.429 -7.780 -6.178 1.00 89.69 92 TYR A CA 1
ATOM 712 C C . TYR A 1 92 ? -3.791 -6.940 -7.287 1.00 89.69 92 TYR A C 1
ATOM 714 O O . TYR A 1 92 ? -2.923 -6.108 -7.023 1.00 89.69 92 TYR A O 1
ATOM 722 N N . GLY A 1 93 ? -4.237 -7.181 -8.520 1.00 90.75 93 GLY A N 1
ATOM 723 C CA . GLY A 1 93 ? -3.708 -6.566 -9.733 1.00 90.75 93 GLY A CA 1
ATOM 724 C C . GLY A 1 93 ? -2.547 -7.336 -10.361 1.00 90.75 93 GLY A C 1
ATOM 725 O O . GLY A 1 93 ? -1.954 -8.225 -9.749 1.00 90.75 93 GLY A O 1
ATOM 726 N N . ALA A 1 94 ? -2.244 -6.997 -11.612 1.00 88.06 94 ALA A N 1
ATOM 727 C CA . ALA A 1 94 ? -1.159 -7.599 -12.381 1.00 88.06 94 ALA A CA 1
ATOM 728 C C . ALA A 1 94 ? -0.566 -6.601 -13.381 1.00 88.06 94 ALA A C 1
ATOM 730 O O . ALA A 1 94 ? -1.212 -5.620 -13.762 1.00 88.06 94 ALA A O 1
ATOM 731 N N . THR A 1 95 ? 0.663 -6.868 -13.818 1.00 86.19 95 THR A N 1
ATOM 732 C CA . THR A 1 95 ? 1.306 -6.158 -14.926 1.00 86.19 95 THR A CA 1
ATOM 733 C C . THR A 1 95 ? 1.523 -7.078 -16.118 1.00 86.19 95 THR A C 1
ATOM 735 O O . THR A 1 95 ? 1.443 -8.301 -15.996 1.00 86.19 95 THR A O 1
ATOM 738 N N . ASP A 1 96 ? 1.859 -6.488 -17.263 1.00 85.50 96 ASP A N 1
ATOM 739 C CA . ASP A 1 96 ? 2.402 -7.237 -18.394 1.00 85.50 96 ASP A CA 1
ATOM 740 C C . ASP A 1 96 ? 3.719 -7.950 -18.030 1.00 85.50 96 ASP A C 1
ATOM 742 O O . ASP A 1 96 ? 4.320 -7.721 -16.975 1.00 85.50 96 ASP A O 1
ATOM 746 N N . GLU A 1 97 ? 4.168 -8.830 -18.925 1.00 85.75 97 GLU A N 1
ATOM 747 C CA . GLU A 1 97 ? 5.378 -9.647 -18.755 1.00 85.75 97 GLU A CA 1
ATOM 748 C C . GLU A 1 97 ? 6.666 -8.825 -18.565 1.00 85.75 97 GLU A C 1
ATOM 750 O O . GLU A 1 97 ? 7.663 -9.338 -18.057 1.00 85.75 97 GLU A O 1
ATOM 755 N N . PHE A 1 98 ? 6.640 -7.541 -18.930 1.00 81.81 98 PHE A N 1
ATOM 756 C CA . PHE A 1 98 ? 7.760 -6.613 -18.794 1.00 81.81 98 PHE A CA 1
ATOM 757 C C . PHE A 1 98 ? 7.625 -5.684 -17.584 1.00 81.81 98 PHE A C 1
ATOM 759 O O . PHE A 1 98 ? 8.463 -4.795 -17.411 1.00 81.81 98 PHE A O 1
ATOM 766 N N . GLY A 1 99 ? 6.579 -5.844 -16.765 1.00 80.62 99 GLY A N 1
ATOM 767 C CA . GLY A 1 99 ? 6.315 -4.978 -15.617 1.00 80.62 99 GLY A CA 1
ATOM 768 C C . GLY A 1 99 ? 6.054 -3.522 -16.005 1.00 80.62 99 GLY A C 1
ATOM 769 O O . GLY A 1 99 ? 6.359 -2.620 -15.222 1.00 80.62 99 GLY A O 1
ATOM 770 N N . TYR A 1 100 ? 5.564 -3.272 -17.224 1.00 81.75 100 TYR A N 1
ATOM 771 C CA . TYR A 1 100 ? 5.514 -1.931 -17.803 1.00 81.75 100 TYR A CA 1
ATOM 772 C C . TYR A 1 100 ? 4.128 -1.288 -17.751 1.00 81.75 100 TYR A C 1
ATOM 774 O O . TYR A 1 100 ? 4.014 -0.087 -17.482 1.00 81.75 100 TYR A O 1
ATOM 782 N N . ASN A 1 101 ? 3.080 -2.070 -17.994 1.00 83.94 101 ASN A N 1
ATOM 783 C CA . ASN A 1 101 ? 1.689 -1.642 -17.906 1.00 83.94 101 ASN A CA 1
ATOM 784 C C . ASN A 1 101 ? 0.907 -2.529 -16.946 1.00 83.94 101 ASN A C 1
ATOM 786 O O . ASN A 1 101 ? 1.192 -3.716 -16.817 1.00 83.94 101 ASN A O 1
ATOM 790 N N . VAL A 1 102 ? -0.122 -1.953 -16.327 1.00 87.06 102 VAL A N 1
ATOM 791 C CA . VAL A 1 102 ? -1.111 -2.696 -15.543 1.00 87.06 102 VAL A CA 1
ATOM 792 C C . VAL A 1 102 ? -2.067 -3.419 -16.490 1.00 87.06 102 VAL A C 1
ATOM 794 O O . VAL A 1 102 ? -2.598 -2.803 -17.415 1.00 87.06 102 VAL A O 1
ATOM 797 N N . THR A 1 103 ? -2.290 -4.707 -16.254 1.00 90.94 103 THR A N 1
ATOM 798 C CA . THR A 1 103 ? -3.162 -5.569 -17.069 1.00 90.94 103 THR A CA 1
ATOM 799 C C . THR A 1 103 ? -4.437 -5.977 -16.341 1.00 90.94 103 THR A C 1
ATOM 801 O O . THR A 1 103 ? -5.448 -6.226 -16.993 1.00 90.94 103 THR A O 1
ATOM 804 N N . GLU A 1 104 ? -4.422 -6.004 -15.007 1.00 92.31 104 GLU A N 1
ATOM 805 C CA . GLU A 1 104 ? -5.555 -6.43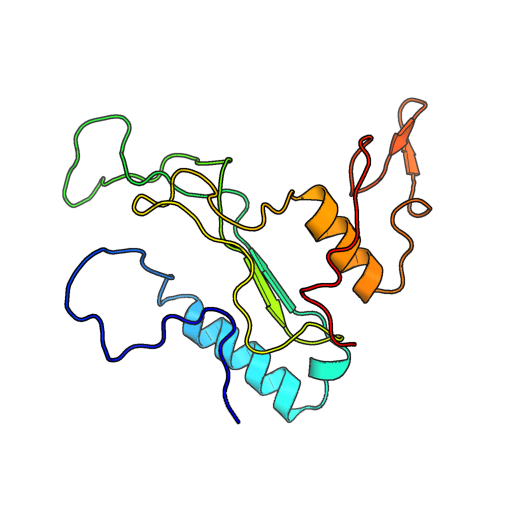1 -14.179 1.00 92.31 104 GLU A CA 1
ATOM 806 C C . GLU A 1 104 ? -5.697 -5.528 -12.951 1.00 92.31 104 GLU A C 1
ATOM 808 O O . GLU A 1 104 ? -4.692 -5.103 -12.380 1.00 92.31 104 GLU A O 1
ATOM 813 N N . ASN A 1 105 ? -6.945 -5.261 -12.550 1.00 92.25 105 ASN A N 1
ATOM 814 C CA . ASN A 1 105 ? -7.347 -4.538 -11.334 1.00 92.25 105 ASN A CA 1
ATOM 815 C C . ASN A 1 105 ? -6.458 -3.322 -10.990 1.00 92.25 105 ASN A C 1
ATOM 817 O O . ASN A 1 105 ? -5.756 -3.338 -9.975 1.00 92.25 105 ASN A O 1
ATOM 821 N N . PRO A 1 106 ? -6.460 -2.263 -11.822 1.00 91.44 106 PRO A N 1
ATOM 822 C CA . PRO A 1 106 ? -5.638 -1.086 -11.580 1.00 91.44 106 PRO A CA 1
ATOM 823 C C . PRO A 1 106 ? -6.006 -0.398 -10.269 1.00 91.44 106 PRO A C 1
ATOM 825 O O . PRO A 1 106 ? -7.177 -0.170 -9.975 1.00 91.44 106 PRO A O 1
ATOM 828 N N . VAL A 1 107 ? -4.978 -0.016 -9.513 1.00 92.50 107 VAL A N 1
ATOM 829 C CA . VAL A 1 107 ? -5.114 0.732 -8.264 1.00 92.50 107 VAL A CA 1
ATOM 830 C C . VAL A 1 107 ? -4.436 2.079 -8.424 1.00 92.50 107 VAL A C 1
ATOM 832 O O . VAL A 1 107 ? -3.225 2.159 -8.637 1.00 92.50 107 VAL A O 1
ATOM 835 N N . HIS A 1 108 ? -5.205 3.157 -8.289 1.00 91.94 108 HIS A N 1
ATOM 836 C CA . HIS A 1 108 ? -4.617 4.481 -8.179 1.00 91.94 108 HIS A CA 1
ATOM 837 C C . HIS A 1 108 ? -4.148 4.720 -6.738 1.00 91.94 108 HIS A C 1
ATOM 839 O O . HIS A 1 108 ? -4.813 4.336 -5.777 1.00 91.94 108 HIS A O 1
ATOM 845 N N . VAL A 1 109 ? -3.058 5.473 -6.557 1.00 90.44 109 VAL A N 1
ATOM 846 C CA . VAL A 1 109 ? -2.538 5.855 -5.224 1.00 90.44 109 VAL A CA 1
ATOM 847 C C . VAL A 1 109 ? -3.584 6.545 -4.330 1.00 90.44 109 VAL A C 1
ATOM 849 O O . VAL A 1 109 ? -3.504 6.495 -3.107 1.00 90.44 109 VAL A O 1
ATOM 852 N N . ARG A 1 110 ? -4.614 7.146 -4.937 1.00 93.88 110 ARG A N 1
ATOM 853 C CA . ARG A 1 110 ? -5.675 7.868 -4.224 1.00 93.88 110 ARG A CA 1
ATOM 854 C C . ARG A 1 110 ? -6.633 6.891 -3.543 1.00 93.88 110 ARG A C 1
ATOM 856 O O . ARG A 1 110 ? -7.001 7.113 -2.396 1.00 93.88 110 ARG A O 1
ATOM 863 N N . ASP A 1 111 ? -6.951 5.794 -4.227 1.00 95.94 111 ASP A N 1
ATOM 864 C CA . ASP A 1 111 ? -7.814 4.718 -3.739 1.00 95.94 111 ASP A CA 1
ATOM 865 C C . ASP A 1 111 ? -7.072 3.903 -2.683 1.00 95.94 111 ASP A C 1
ATOM 867 O O . ASP A 1 111 ? -7.628 3.544 -1.644 1.00 95.94 111 ASP A O 1
ATOM 871 N N . PHE A 1 112 ? -5.765 3.700 -2.884 1.00 94.62 112 PHE A N 1
ATOM 872 C CA . PHE A 1 112 ? -4.913 3.097 -1.867 1.00 94.62 112 PHE A CA 1
ATOM 873 C C . PHE A 1 112 ? -4.898 3.940 -0.583 1.00 94.62 112 PHE A C 1
ATOM 875 O O . PHE A 1 112 ? -5.212 3.423 0.486 1.00 94.62 112 PHE A O 1
ATOM 882 N N . HIS A 1 113 ? -4.647 5.252 -0.671 1.00 95.12 113 HIS A N 1
ATOM 883 C CA . HIS A 1 113 ? -4.721 6.146 0.492 1.00 95.12 113 HIS A CA 1
ATOM 884 C C . HIS A 1 113 ? -6.116 6.186 1.134 1.00 95.12 113 HIS A C 1
ATOM 886 O O . HIS A 1 113 ? -6.211 6.172 2.362 1.00 95.12 113 HIS A O 1
ATOM 892 N N . ALA A 1 114 ? -7.191 6.204 0.338 1.00 97.44 114 ALA A N 1
ATOM 893 C CA . ALA A 1 114 ? -8.560 6.123 0.851 1.00 97.44 114 ALA A CA 1
ATOM 894 C C . ALA A 1 114 ? -8.773 4.831 1.658 1.00 97.44 114 ALA A C 1
ATOM 896 O O . ALA A 1 114 ? -9.340 4.866 2.749 1.00 97.44 114 ALA A O 1
ATOM 897 N N . THR A 1 115 ? -8.241 3.711 1.164 1.00 96.81 115 THR A N 1
ATOM 898 C CA . THR A 1 115 ? -8.306 2.399 1.820 1.00 96.81 115 THR A CA 1
ATOM 899 C C . THR A 1 115 ? -7.514 2.368 3.129 1.00 96.81 115 THR A C 1
ATOM 901 O O . THR A 1 115 ? -8.021 1.871 4.134 1.00 96.81 115 THR A O 1
ATOM 904 N N . LEU A 1 116 ? -6.312 2.956 3.166 1.00 95.88 116 LEU A N 1
ATOM 905 C CA . LEU A 1 116 ? -5.529 3.069 4.404 1.00 95.88 116 LEU A CA 1
ATOM 906 C C . LEU A 1 116 ? -6.259 3.917 5.454 1.00 95.88 116 LEU A C 1
ATOM 908 O O . LEU A 1 116 ? -6.378 3.507 6.606 1.00 95.88 116 LEU A O 1
ATOM 912 N N . LEU A 1 117 ? -6.794 5.077 5.062 1.00 96.62 117 LEU A N 1
ATOM 913 C CA . LEU A 1 117 ? -7.562 5.941 5.965 1.00 96.62 117 LEU A CA 1
ATOM 914 C C . LEU A 1 117 ? -8.824 5.239 6.479 1.00 96.62 117 LEU A C 1
ATOM 916 O O . LEU A 1 117 ? -9.134 5.337 7.665 1.00 96.62 117 LEU A O 1
ATOM 920 N N . HIS A 1 118 ? -9.498 4.470 5.623 1.00 96.50 118 HIS A N 1
ATOM 921 C CA . HIS A 1 118 ? -10.638 3.648 6.013 1.00 96.50 118 HIS A CA 1
ATOM 922 C C . HIS A 1 118 ? -10.271 2.615 7.092 1.00 96.50 118 HIS A C 1
ATOM 924 O O . HIS A 1 118 ? -10.986 2.508 8.086 1.00 96.50 118 HIS A O 1
ATOM 930 N N . GLN A 1 119 ? -9.138 1.912 6.958 1.00 95.38 119 GLN A N 1
ATOM 931 C CA . GLN A 1 119 ? -8.645 0.970 7.980 1.00 95.38 119 GLN A CA 1
ATOM 932 C C . GLN A 1 119 ? -8.301 1.655 9.310 1.00 95.38 119 GLN A C 1
ATOM 934 O O . GLN A 1 119 ? -8.424 1.050 10.370 1.00 95.38 119 GLN A O 1
ATOM 939 N N . LEU A 1 120 ? -7.933 2.937 9.273 1.00 95.31 120 LEU A N 1
ATOM 940 C CA . LEU A 1 120 ? -7.708 3.757 10.467 1.00 95.31 120 LEU A CA 1
ATOM 941 C C . LEU A 1 120 ? -9.006 4.342 11.059 1.00 95.31 120 LEU A C 1
ATOM 943 O O . LEU A 1 120 ? -8.947 5.119 12.011 1.00 95.31 120 LEU A O 1
ATOM 947 N N . GLY A 1 121 ? -10.177 4.020 10.498 1.00 95.06 121 GLY A N 1
ATOM 948 C CA . GLY A 1 121 ? -11.467 4.570 10.928 1.00 95.06 121 GLY A CA 1
ATOM 949 C C . GLY A 1 121 ? -11.685 6.035 10.530 1.00 95.06 121 GLY A C 1
ATOM 950 O O . GLY A 1 121 ? -12.553 6.709 11.088 1.00 95.06 121 GLY A O 1
ATOM 951 N N . ILE A 1 122 ? -10.906 6.549 9.575 1.00 96.38 122 ILE A N 1
ATOM 952 C CA . ILE A 1 122 ? -10.950 7.941 9.122 1.00 96.38 122 ILE A CA 1
ATOM 953 C C . ILE A 1 122 ? -11.728 8.028 7.808 1.00 96.38 122 ILE A C 1
ATOM 955 O O . ILE A 1 122 ? -11.373 7.416 6.803 1.00 96.38 122 ILE A O 1
ATOM 959 N N . ASN A 1 123 ? -12.769 8.862 7.782 1.00 95.88 123 ASN A N 1
ATOM 960 C CA . ASN A 1 123 ? -13.430 9.223 6.531 1.00 95.88 123 ASN A CA 1
ATOM 961 C C . ASN A 1 123 ? -12.544 10.213 5.749 1.00 95.88 123 ASN A C 1
ATOM 963 O O . ASN A 1 123 ? -12.462 11.392 6.108 1.00 95.88 123 ASN A O 1
ATOM 967 N N . HIS A 1 124 ? -11.906 9.734 4.678 1.00 95.81 124 HIS A N 1
ATOM 968 C CA . HIS A 1 124 ? -10.966 10.517 3.868 1.00 95.81 124 HIS A CA 1
ATOM 969 C C . HIS A 1 124 ? -11.592 11.752 3.197 1.00 95.81 124 HIS A C 1
ATOM 971 O O . HIS A 1 124 ? -10.885 12.726 2.946 1.00 95.81 124 HIS A O 1
ATOM 977 N N . GLU A 1 125 ? -12.903 11.758 2.944 1.00 94.12 125 GLU A N 1
ATOM 978 C CA . GLU A 1 125 ? -13.596 12.911 2.356 1.00 94.12 125 GLU A CA 1
ATOM 979 C C . GLU A 1 125 ? -13.799 14.047 3.357 1.00 94.12 125 GLU A C 1
ATOM 981 O O . GLU A 1 125 ? -13.912 15.205 2.964 1.00 94.12 125 GLU A O 1
ATOM 986 N N . LYS A 1 126 ? -13.846 13.716 4.652 1.00 93.94 126 LYS A N 1
ATOM 987 C CA . LYS A 1 126 ? -14.014 14.683 5.746 1.00 93.94 126 LYS A CA 1
ATOM 988 C C . LYS A 1 126 ? -12.689 15.084 6.385 1.00 93.94 126 LYS A C 1
ATOM 990 O O . LYS A 1 126 ? -12.634 16.085 7.097 1.00 93.94 126 LYS A O 1
ATOM 995 N N . PHE A 1 127 ? -11.628 14.309 6.160 1.00 94.38 127 PHE A N 1
ATOM 996 C CA . PHE A 1 127 ? -10.290 14.598 6.664 1.00 94.38 127 PHE A CA 1
ATOM 997 C C . PHE A 1 127 ? -9.593 15.632 5.775 1.00 94.38 127 PHE A C 1
ATOM 999 O O . PHE A 1 127 ? -8.720 15.318 4.963 1.00 94.38 127 PHE A O 1
ATOM 1006 N N . THR A 1 128 ? -10.038 16.879 5.916 1.00 93.25 128 THR A N 1
ATOM 1007 C CA . THR A 1 128 ? -9.631 17.999 5.066 1.00 93.25 128 THR A CA 1
ATOM 1008 C C . THR A 1 128 ? -8.985 19.125 5.863 1.00 93.25 128 THR A C 1
ATOM 1010 O O . THR A 1 128 ? -9.358 19.378 7.009 1.00 93.25 128 THR A O 1
ATOM 1013 N N . PHE A 1 129 ? -8.086 19.872 5.225 1.00 92.94 129 PHE A N 1
ATOM 1014 C CA . PHE A 1 129 ? -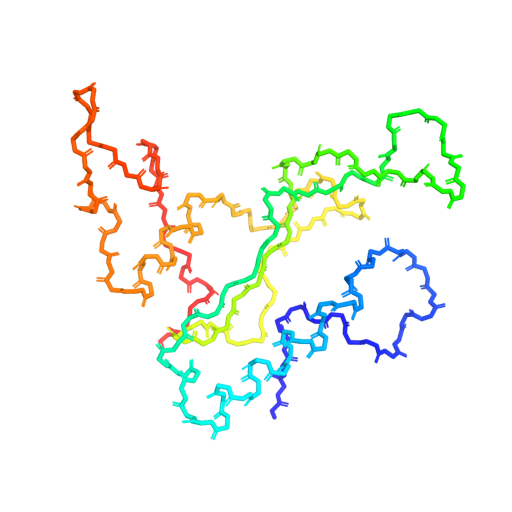7.514 21.105 5.765 1.00 92.94 129 PHE A CA 1
ATOM 1015 C C . PHE A 1 129 ? -7.637 22.255 4.757 1.00 92.94 129 PHE A C 1
ATOM 1017 O O . PHE A 1 129 ? -7.333 22.093 3.574 1.00 92.94 129 PHE A O 1
ATOM 1024 N N . LYS A 1 130 ? -8.057 23.437 5.227 1.00 93.88 130 LYS A N 1
ATOM 1025 C CA . LYS A 1 130 ? -8.187 24.638 4.390 1.00 93.88 130 LYS A CA 1
ATOM 1026 C C . LYS A 1 130 ? -6.809 25.197 4.037 1.00 93.88 130 LYS A C 1
ATOM 1028 O O . LYS A 1 130 ? -6.109 25.720 4.901 1.00 93.88 130 LYS A O 1
ATOM 1033 N N . HIS A 1 131 ? -6.449 25.170 2.757 1.00 93.75 131 HIS A N 1
ATOM 1034 C CA . HIS A 1 131 ? -5.205 25.757 2.257 1.00 93.75 131 HIS A CA 1
ATOM 1035 C C . HIS A 1 131 ? -5.421 26.396 0.885 1.00 93.75 131 HIS A C 1
ATOM 1037 O O . HIS A 1 131 ? -5.982 25.768 -0.008 1.00 93.75 131 HIS A O 1
ATOM 1043 N N . GLN A 1 132 ? -4.979 27.648 0.718 1.00 93.50 132 GLN A N 1
ATOM 1044 C CA . GLN A 1 132 ? -5.116 28.411 -0.535 1.00 93.50 132 GLN A CA 1
ATOM 1045 C C . GLN A 1 132 ? -6.552 28.420 -1.107 1.00 93.50 132 GLN A C 1
ATOM 1047 O O . GLN A 1 132 ? -6.758 28.348 -2.312 1.00 93.50 132 GLN A O 1
ATOM 1052 N N . GLY A 1 133 ? -7.561 28.492 -0.231 1.00 91.06 133 GLY A N 1
ATOM 1053 C CA . GLY A 1 133 ? -8.975 28.528 -0.628 1.00 91.06 133 GLY A CA 1
ATOM 1054 C C . GLY A 1 133 ? -9.594 27.171 -0.980 1.00 91.06 133 GLY A C 1
ATOM 1055 O O . GLY A 1 133 ? -10.776 27.127 -1.308 1.00 91.06 133 GLY A O 1
ATOM 1056 N N . LEU A 1 134 ? -8.842 26.073 -0.869 1.00 89.44 134 LEU A N 1
ATOM 1057 C CA . LEU A 1 134 ? -9.307 24.714 -1.148 1.00 89.44 134 LEU A CA 1
ATOM 1058 C C . LEU A 1 134 ? -9.375 23.871 0.128 1.00 89.44 134 LEU A C 1
ATOM 1060 O O . LEU A 1 134 ? -8.584 24.062 1.055 1.00 89.44 134 LEU A O 1
ATOM 1064 N N . ASP A 1 135 ? -10.298 22.910 0.148 1.00 92.00 135 ASP A N 1
ATOM 1065 C CA . ASP A 1 135 ? -10.284 21.796 1.098 1.00 92.00 135 ASP A CA 1
ATOM 1066 C C . ASP A 1 135 ? -9.299 20.736 0.603 1.00 92.00 135 ASP A C 1
ATOM 1068 O O . ASP A 1 135 ? -9.630 19.895 -0.230 1.00 92.00 135 ASP A O 1
ATOM 1072 N N . GLN A 1 136 ? -8.058 20.805 1.083 1.00 93.62 136 GLN A N 1
ATOM 1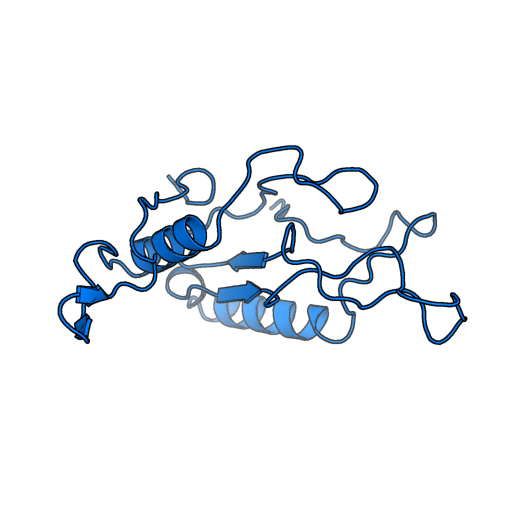073 C CA . GLN A 1 136 ? -7.030 19.828 0.733 1.00 93.62 136 GLN A CA 1
ATOM 1074 C C . GLN A 1 136 ? -7.290 18.510 1.462 1.00 93.62 136 GLN A C 1
ATOM 1076 O O . GLN A 1 136 ? -7.547 18.514 2.667 1.00 93.62 136 GLN A O 1
ATOM 1081 N N . ARG A 1 137 ? -7.157 17.387 0.748 1.00 93.75 137 ARG A N 1
ATOM 1082 C CA . ARG A 1 137 ? -7.248 16.023 1.292 1.00 93.75 137 ARG A CA 1
ATOM 1083 C C . ARG A 1 137 ? -6.123 15.143 0.752 1.00 93.75 137 ARG A C 1
ATOM 1085 O O . ARG A 1 137 ? -5.662 15.343 -0.370 1.00 93.75 137 ARG A O 1
ATOM 1092 N N . LEU A 1 138 ? -5.712 14.136 1.529 1.00 92.12 138 LEU A N 1
ATOM 1093 C CA . LEU A 1 138 ? -4.642 13.193 1.149 1.00 92.12 138 LEU A CA 1
ATOM 1094 C C . LEU A 1 138 ? -4.967 12.371 -0.108 1.00 92.12 138 LEU A C 1
ATOM 1096 O O . LEU A 1 138 ? -4.061 11.880 -0.779 1.00 92.12 138 LEU A O 1
ATOM 1100 N N . THR A 1 139 ? -6.251 12.231 -0.436 1.00 95.00 139 THR A N 1
ATOM 1101 C CA . THR A 1 139 ? -6.726 11.534 -1.637 1.00 95.00 139 THR A CA 1
ATOM 1102 C C . THR A 1 139 ? -6.829 12.451 -2.864 1.00 95.00 139 THR A C 1
ATOM 1104 O O . THR A 1 139 ? -7.320 12.020 -3.901 1.00 95.00 139 THR A O 1
ATOM 1107 N N . GLY A 1 140 ? -6.348 13.700 -2.783 1.00 91.50 140 GLY A N 1
ATOM 1108 C CA . GLY A 1 140 ? -6.380 14.667 -3.889 1.00 91.50 140 GLY A CA 1
ATOM 1109 C C . GLY A 1 140 ? -7.779 15.223 -4.157 1.00 91.50 140 GLY A C 1
ATOM 1110 O O . GLY A 1 140 ? -8.683 14.999 -3.374 1.00 91.50 140 GLY A O 1
ATOM 1111 N N . VAL A 1 141 ? -7.990 15.977 -5.235 1.00 87.94 141 VAL A N 1
ATOM 1112 C CA . VAL A 1 141 ? -9.309 16.589 -5.535 1.00 87.94 141 VAL A CA 1
ATOM 1113 C C . VAL A 1 141 ? -10.273 15.654 -6.259 1.00 87.94 141 VAL A C 1
ATOM 1115 O O . VAL A 1 141 ? -11.483 15.788 -6.124 1.00 87.94 141 VAL A O 1
ATOM 1118 N N . GLU A 1 142 ? -9.732 14.692 -6.994 1.00 90.81 142 GLU A N 1
ATOM 1119 C CA . GLU A 1 142 ? -10.511 13.719 -7.748 1.00 90.81 142 GLU A CA 1
ATOM 1120 C C . GLU A 1 142 ? -11.212 12.722 -6.823 1.00 90.81 142 GLU A C 1
ATOM 1122 O O . GLU A 1 142 ? -10.807 12.534 -5.670 1.00 90.81 142 GLU A O 1
ATOM 1127 N N . GLU A 1 143 ? -12.255 12.075 -7.336 1.00 93.12 143 GLU A N 1
ATOM 1128 C CA . GLU A 1 143 ? -12.931 10.980 -6.643 1.00 93.12 143 GLU A CA 1
ATOM 1129 C C . GLU A 1 143 ? -11.946 9.840 -6.340 1.00 93.12 143 GLU A C 1
ATOM 1131 O O . GLU A 1 143 ? -11.044 9.551 -7.137 1.00 93.12 143 GLU A O 1
ATOM 1136 N N . ALA A 1 144 ? -12.090 9.254 -5.150 1.00 96.44 144 ALA A N 1
ATOM 1137 C CA . ALA A 1 144 ? -11.278 8.154 -4.654 1.00 96.44 144 ALA A CA 1
ATOM 1138 C C . ALA A 1 144 ? -12.182 7.152 -3.934 1.00 96.44 144 ALA A C 1
ATOM 1140 O O . ALA A 1 144 ? -13.111 7.555 -3.232 1.00 96.44 144 ALA A O 1
ATOM 1141 N N . HIS A 1 145 ? -11.887 5.866 -4.080 1.00 96.31 145 HIS A N 1
ATOM 1142 C CA . HIS A 1 145 ? -12.719 4.783 -3.572 1.00 96.31 145 HIS A CA 1
ATOM 1143 C C . HIS A 1 145 ? -11.929 3.848 -2.661 1.00 96.31 145 HIS A C 1
ATOM 1145 O O . HIS A 1 145 ? -10.739 3.604 -2.858 1.00 96.31 145 HIS A O 1
ATOM 1151 N N . VAL A 1 146 ? -12.607 3.291 -1.659 1.00 97.44 146 VAL A N 1
ATOM 1152 C CA . VAL A 1 146 ? -12.042 2.224 -0.829 1.00 97.44 146 VAL A CA 1
ATOM 1153 C C . VAL A 1 146 ? -12.034 0.923 -1.627 1.00 97.44 146 VAL A C 1
ATOM 1155 O O . VAL A 1 146 ? -13.048 0.518 -2.196 1.00 97.44 146 VAL A O 1
ATOM 1158 N N . ILE A 1 147 ? -10.889 0.247 -1.642 1.00 96.75 147 ILE A N 1
ATOM 1159 C CA . ILE A 1 147 ? -10.696 -1.031 -2.323 1.00 96.75 147 ILE A CA 1
ATOM 1160 C C . ILE A 1 147 ? -11.122 -2.133 -1.353 1.00 96.75 147 ILE A C 1
ATOM 1162 O O . ILE A 1 147 ? -10.327 -2.630 -0.558 1.00 96.75 147 ILE A O 1
ATOM 1166 N N . HIS A 1 148 ? -12.401 -2.492 -1.375 1.00 96.50 148 HIS A N 1
ATOM 1167 C CA . HIS A 1 148 ? -12.941 -3.490 -0.447 1.00 96.50 148 HIS A CA 1
ATOM 1168 C C . HIS A 1 148 ? -12.390 -4.901 -0.688 1.00 96.50 148 HIS A C 1
ATOM 1170 O O . HIS A 1 148 ? -12.259 -5.666 0.262 1.00 96.50 148 HIS A O 1
ATOM 1176 N N . ASP A 1 149 ? -11.979 -5.208 -1.918 1.00 95.00 149 ASP A N 1
ATOM 1177 C CA . ASP A 1 149 ? -11.446 -6.516 -2.319 1.00 95.00 149 ASP A CA 1
ATOM 1178 C C . ASP A 1 149 ? -10.114 -6.888 -1.645 1.00 95.00 149 ASP A C 1
ATOM 1180 O O . ASP A 1 149 ? -9.665 -8.025 -1.771 1.00 95.00 149 ASP A O 1
ATOM 1184 N N . ILE A 1 150 ? -9.463 -5.943 -0.952 1.00 93.62 150 ILE A N 1
ATOM 1185 C CA . ILE A 1 150 ? -8.223 -6.187 -0.197 1.00 93.62 150 ILE A CA 1
ATOM 1186 C C . ILE A 1 150 ? -8.414 -6.143 1.325 1.00 93.62 150 ILE A C 1
ATOM 1188 O O . ILE A 1 150 ? -7.436 -6.172 2.081 1.00 93.62 150 ILE A O 1
ATOM 1192 N N . LEU A 1 151 ? -9.664 -6.078 1.787 1.00 94.94 151 LEU A N 1
ATOM 1193 C CA . LEU A 1 151 ? -10.040 -6.007 3.197 1.00 94.94 151 LEU A CA 1
ATOM 1194 C C . LEU A 1 151 ? -10.800 -7.271 3.618 1.00 94.94 151 LEU A C 1
ATOM 1196 O O . LEU A 1 151 ? -11.473 -7.914 2.816 1.00 94.94 151 LEU A O 1
ATOM 1200 N N . LYS A 1 152 ? -10.701 -7.646 4.896 1.00 88.62 152 LYS A N 1
ATOM 1201 C CA . LYS A 1 152 ? -11.524 -8.723 5.457 1.00 88.62 152 LYS A CA 1
ATOM 1202 C C . LYS A 1 152 ? -12.994 -8.285 5.508 1.00 88.62 152 LYS A C 1
ATOM 1204 O O . LYS A 1 152 ? -13.285 -7.154 5.891 1.00 88.62 152 LYS A O 1
ATOM 1209 N N . SER A 1 153 ? -13.881 -9.211 5.143 1.00 65.25 153 SER A N 1
ATOM 1210 C CA . SER A 1 153 ? -15.343 -9.104 5.262 1.00 65.25 153 SER A CA 1
ATOM 1211 C C . SER A 1 153 ? -15.817 -9.038 6.707 1.00 65.25 153 SER A C 1
ATOM 1213 O O . SER A 1 153 ? -15.271 -9.846 7.498 1.00 65.25 153 SER A O 1
#

Radius of gyration: 18.0 Å; Cα contacts (8 Å, |Δi|>4): 197; chains: 1; bounding box: 42×51×43 Å

Foldseek 3Di:
DAFAADDPDDDPPPDDDDPPPDPVCPVVVVVVCVVCVVVVNQQQDKDKDWDPFDWFQQDPDDDDPVGGTGDGQRADTDMDIGHLFWDGHDYAWDDPPRRRHTDHHDDDVLQVVCQVCVSVVHRQVPPFDDDPNDGDTPSGPDDYHHPCVGGHD

Solvent-accessible surface area (backbone atoms only — not comparable to full-atom values): 9596 Å² total; per-residue (Å²): 142,82,82,42,45,81,65,90,69,90,83,84,73,96,67,86,82,88,77,78,76,55,75,88,49,53,62,57,54,50,49,52,54,49,53,31,47,77,70,68,43,25,67,78,34,73,46,76,49,66,64,96,52,18,59,33,80,54,51,98,69,79,80,42,104,88,44,67,31,75,44,87,23,81,77,45,66,70,67,54,70,43,36,34,52,46,46,81,39,51,71,84,51,43,54,44,100,68,58,65,48,70,73,37,71,83,78,54,73,31,22,52,48,30,32,54,32,47,63,70,74,40,61,53,90,74,53,56,46,85,52,98,93,37,77,45,34,92,40,53,92,60,92,62,48,66,59,60,93,56,40,60,131